Protein AF-A0A8X6V189-F1 (afdb_monomer_lite)

Foldseek 3Di:
DDDDPVVVVVVVVVCVVPVPDDDDDDDLVQDLVNCVVVPHDPVVNVVDPCNVPGGVLVVDPHNPGDDDD

Secondary structure (DSSP, 8-state):
-PPPHHHHHHHHHHHHH-TT-------GGG-HHHHHHTT--HHHHTT-HHHHH--GGGTSSS-------

Sequence (69 aa):
MDLKTFVQNRVAKIQELYPNLLWRHVPSDQNPADLVSRGVDPDKLLQQNLWFNGPTFLSGVMMTIPIEL

pLDDT: mean 87.48, std 12.8, range [40.41, 97.5]

Structure (mmCIF, N/CA/C/O backbone):
data_AF-A0A8X6V189-F1
#
_entry.id   AF-A0A8X6V189-F1
#
loop_
_atom_site.group_PDB
_atom_site.id
_atom_site.type_symbol
_atom_site.label_atom_id
_atom_site.label_alt_id
_atom_site.label_comp_id
_atom_site.label_asym_id
_atom_site.label_entity_id
_atom_site.label_seq_id
_atom_site.pdbx_PDB_ins_code
_atom_site.Cartn_x
_atom_site.Cartn_y
_atom_site.Cartn_z
_atom_site.occupancy
_atom_site.B_iso_or_equiv
_atom_site.auth_seq_id
_atom_site.auth_comp_id
_atom_site.auth_asym_id
_atom_site.auth_atom_id
_atom_site.pdbx_PDB_model_num
ATOM 1 N N . MET A 1 1 ? 19.448 1.917 3.924 1.00 53.72 1 MET A N 1
ATOM 2 C CA . MET A 1 1 ? 19.030 1.013 2.835 1.00 53.72 1 MET A CA 1
ATOM 3 C C . MET A 1 1 ? 18.702 1.907 1.659 1.00 53.72 1 MET A C 1
ATOM 5 O O . MET A 1 1 ? 17.780 2.704 1.779 1.00 53.72 1 MET A O 1
ATOM 9 N N . ASP A 1 2 ? 19.503 1.864 0.599 1.00 83.50 2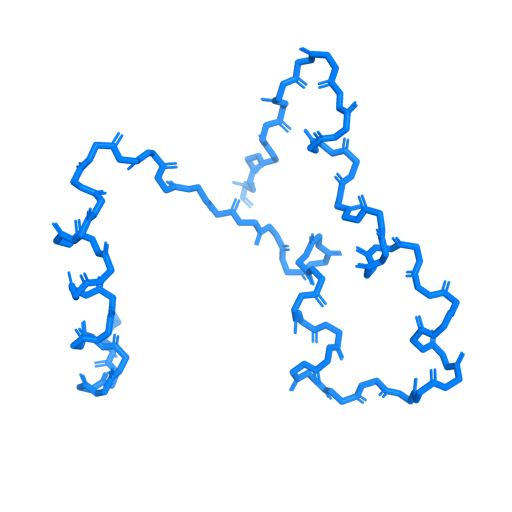 ASP A N 1
ATOM 10 C CA . ASP A 1 2 ? 19.317 2.762 -0.543 1.00 83.50 2 ASP A CA 1
ATOM 11 C C . ASP A 1 2 ? 18.213 2.230 -1.459 1.00 83.50 2 ASP A C 1
ATOM 13 O O . ASP A 1 2 ? 18.198 1.055 -1.834 1.00 83.50 2 ASP A O 1
ATOM 17 N N . LEU A 1 3 ? 17.254 3.093 -1.797 1.00 88.62 3 LEU A N 1
ATOM 18 C CA . LEU A 1 3 ? 16.212 2.770 -2.765 1.00 88.62 3 LEU A CA 1
ATOM 19 C C . LEU A 1 3 ? 16.814 2.736 -4.173 1.00 88.62 3 LEU A C 1
ATOM 21 O O . LEU A 1 3 ? 17.682 3.537 -4.512 1.00 88.62 3 LEU A O 1
ATOM 25 N N . LYS A 1 4 ? 16.298 1.853 -5.037 1.00 95.12 4 LYS A N 1
ATOM 26 C CA . LYS A 1 4 ? 16.618 1.899 -6.473 1.00 95.12 4 LYS A CA 1
ATOM 27 C C . LYS A 1 4 ? 16.282 3.295 -7.016 1.00 95.12 4 LYS A C 1
ATOM 29 O O . LYS A 1 4 ? 15.215 3.816 -6.694 1.00 95.12 4 LYS A O 1
ATOM 34 N N . THR A 1 5 ? 17.119 3.852 -7.895 1.00 96.00 5 THR A N 1
ATOM 35 C CA . THR A 1 5 ? 16.976 5.221 -8.441 1.00 96.00 5 THR A CA 1
ATOM 36 C C . THR A 1 5 ? 15.560 5.535 -8.930 1.00 96.00 5 THR A C 1
ATOM 38 O O . THR A 1 5 ? 15.017 6.597 -8.651 1.00 96.00 5 THR A O 1
ATOM 41 N N . PHE A 1 6 ? 14.910 4.581 -9.601 1.00 94.69 6 PHE A N 1
ATOM 42 C CA . PHE A 1 6 ? 13.524 4.729 -10.047 1.00 94.69 6 PHE A CA 1
ATOM 43 C C . PHE A 1 6 ? 12.528 4.963 -8.898 1.00 94.69 6 PHE A C 1
ATOM 45 O O . PHE A 1 6 ? 11.649 5.817 -9.004 1.00 94.69 6 PHE A O 1
ATOM 52 N N . VAL A 1 7 ? 12.665 4.215 -7.800 1.00 94.69 7 VAL A N 1
ATOM 53 C CA . VAL A 1 7 ? 11.809 4.347 -6.614 1.00 94.69 7 VAL A CA 1
ATOM 54 C C . VAL A 1 7 ? 12.109 5.668 -5.914 1.00 94.69 7 VAL A C 1
ATOM 56 O O . VAL A 1 7 ? 11.182 6.407 -5.601 1.00 94.69 7 VAL A O 1
ATOM 59 N N . GLN A 1 8 ? 13.390 6.006 -5.753 1.00 95.50 8 GLN A N 1
ATOM 60 C CA . GLN A 1 8 ? 13.820 7.258 -5.133 1.00 95.50 8 GLN A CA 1
ATOM 61 C C . GLN A 1 8 ? 13.251 8.483 -5.862 1.00 95.50 8 GLN A C 1
ATOM 63 O O . GLN A 1 8 ? 12.629 9.335 -5.230 1.00 95.50 8 GLN A O 1
ATOM 68 N N . ASN A 1 9 ? 13.376 8.531 -7.192 1.00 97.06 9 ASN A N 1
ATOM 69 C CA . ASN A 1 9 ? 12.864 9.638 -8.003 1.00 97.06 9 ASN A CA 1
ATOM 70 C C . ASN A 1 9 ? 11.343 9.800 -7.868 1.00 97.06 9 ASN A C 1
ATOM 72 O O . ASN A 1 9 ? 10.835 10.919 -7.833 1.00 97.06 9 ASN A O 1
ATOM 76 N N . ARG A 1 10 ? 10.597 8.691 -7.772 1.00 96.19 10 ARG A N 1
ATOM 77 C CA . ARG A 1 10 ? 9.138 8.735 -7.595 1.00 96.19 10 ARG A CA 1
ATOM 78 C C . ARG A 1 10 ? 8.731 9.173 -6.196 1.00 96.19 10 ARG A C 1
ATOM 80 O O . ARG A 1 10 ? 7.822 9.987 -6.077 1.00 96.19 10 ARG A O 1
ATOM 87 N N . VAL A 1 11 ? 9.402 8.669 -5.162 1.00 94.44 11 VAL A N 1
ATOM 88 C CA . VAL A 1 11 ? 9.154 9.085 -3.775 1.00 94.44 11 VAL A CA 1
ATOM 89 C C . VAL A 1 11 ? 9.403 10.584 -3.626 1.00 94.44 11 VAL A C 1
ATOM 91 O O . VAL A 1 11 ? 8.521 11.286 -3.138 1.00 94.44 11 VAL A O 1
ATOM 94 N N . ALA A 1 12 ? 10.534 11.085 -4.137 1.00 94.94 12 ALA A N 1
ATOM 95 C CA . ALA A 1 12 ? 10.841 12.513 -4.135 1.00 94.94 12 ALA A CA 1
ATOM 96 C C . ALA A 1 12 ? 9.748 13.320 -4.848 1.00 94.94 12 ALA A C 1
ATOM 98 O O . ALA A 1 12 ? 9.208 14.265 -4.279 1.00 94.94 12 ALA A O 1
ATOM 99 N N . LYS A 1 13 ? 9.330 12.889 -6.048 1.00 97.50 13 LYS A N 1
ATOM 100 C CA . LYS A 1 13 ? 8.297 13.599 -6.808 1.00 97.50 13 LYS A CA 1
ATOM 101 C C . LYS A 1 13 ? 6.954 13.667 -6.079 1.00 97.50 13 LYS A C 1
ATOM 103 O O . LYS A 1 13 ? 6.279 14.690 -6.132 1.00 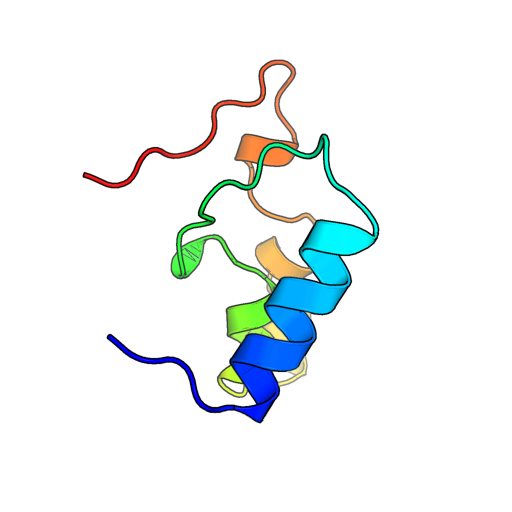97.50 13 LYS A O 1
ATOM 108 N N . ILE A 1 14 ? 6.554 12.585 -5.417 1.00 95.75 14 ILE A N 1
ATOM 109 C CA . ILE A 1 14 ? 5.305 12.532 -4.649 1.00 95.75 14 ILE A CA 1
ATOM 110 C C . ILE A 1 14 ? 5.389 13.455 -3.424 1.00 95.75 14 ILE A C 1
ATOM 112 O O . ILE A 1 14 ? 4.448 14.198 -3.158 1.00 95.75 14 ILE A O 1
ATOM 116 N N . GLN A 1 15 ? 6.513 13.448 -2.705 1.00 94.94 15 GLN A N 1
ATOM 117 C CA . GLN A 1 15 ? 6.718 14.313 -1.540 1.00 94.94 15 GLN A CA 1
ATOM 118 C C . GLN A 1 15 ? 6.768 15.801 -1.921 1.00 94.94 15 GLN A C 1
ATOM 120 O O . GLN A 1 15 ? 6.212 16.625 -1.200 1.00 94.94 15 GLN A O 1
ATOM 125 N N . GLU A 1 16 ? 7.347 16.146 -3.076 1.00 96.56 16 GLU A N 1
ATOM 126 C CA . GLU A 1 16 ? 7.324 17.510 -3.626 1.00 96.56 16 GLU A CA 1
ATOM 127 C C . GLU A 1 16 ? 5.906 18.001 -3.944 1.00 96.56 16 GLU A C 1
ATOM 129 O O . GLU A 1 16 ? 5.589 19.165 -3.711 1.00 96.56 16 GLU A O 1
ATOM 134 N N . LEU A 1 17 ? 5.049 17.129 -4.488 1.00 97.50 17 LEU A N 1
ATOM 135 C CA . LEU A 1 17 ? 3.660 17.474 -4.814 1.00 97.50 17 LEU A CA 1
ATOM 136 C C . LEU A 1 17 ? 2.802 17.685 -3.560 1.00 97.50 17 LEU A C 1
ATOM 138 O O . LEU A 1 17 ? 1.826 18.433 -3.605 1.00 97.50 17 LEU A O 1
ATOM 142 N N . TYR A 1 18 ? 3.168 17.045 -2.448 1.00 95.56 18 TYR A N 1
ATOM 143 C CA . TYR A 1 18 ? 2.403 17.065 -1.206 1.00 95.56 18 TYR A CA 1
ATOM 144 C C . TYR A 1 18 ? 3.301 17.299 0.023 1.00 95.56 18 TYR A C 1
ATOM 146 O O . TYR A 1 18 ? 3.429 16.415 0.878 1.00 95.56 18 TYR A O 1
ATOM 154 N N . PRO A 1 19 ? 3.890 18.502 0.162 1.00 92.81 19 PRO A N 1
ATOM 155 C CA . PRO A 1 19 ? 4.909 18.779 1.179 1.00 92.81 19 PRO A CA 1
ATOM 156 C C . PRO A 1 19 ? 4.375 18.750 2.619 1.00 92.81 19 PRO A C 1
ATOM 158 O O . PRO A 1 19 ? 5.144 18.578 3.558 1.00 92.81 19 PRO A O 1
ATOM 161 N N . ASN A 1 20 ? 3.058 18.897 2.797 1.00 95.00 20 ASN A N 1
ATOM 162 C CA . ASN A 1 20 ? 2.412 19.005 4.107 1.00 95.00 20 ASN A CA 1
ATOM 163 C C . ASN A 1 20 ? 1.630 17.742 4.511 1.00 95.00 20 ASN A C 1
ATOM 165 O O . ASN A 1 20 ? 0.862 17.782 5.472 1.00 95.00 20 ASN A O 1
ATOM 169 N N . LEU A 1 21 ? 1.770 16.630 3.779 1.00 92.75 21 LEU A N 1
ATOM 170 C CA . LEU A 1 21 ? 1.140 15.368 4.168 1.00 92.75 21 LEU A CA 1
ATOM 171 C C . LEU A 1 21 ? 1.961 14.649 5.238 1.00 92.75 21 LEU A C 1
ATOM 173 O O . LEU A 1 21 ? 3.176 14.490 5.125 1.00 92.75 21 LEU A O 1
ATOM 177 N N . LEU A 1 22 ? 1.262 14.141 6.252 1.00 89.12 22 LEU A N 1
ATOM 178 C CA . LEU A 1 22 ? 1.841 13.221 7.218 1.00 89.12 22 LEU A CA 1
ATOM 179 C C . LEU A 1 22 ? 1.797 11.799 6.652 1.00 89.12 22 LEU A C 1
ATOM 181 O O . LEU A 1 22 ? 0.758 11.141 6.665 1.00 89.12 22 LEU A O 1
ATOM 185 N N . TRP A 1 23 ? 2.943 11.325 6.177 1.00 87.44 23 TRP A N 1
ATOM 186 C CA . TRP A 1 23 ? 3.114 9.955 5.707 1.00 87.44 23 TRP A CA 1
ATOM 187 C C . TRP A 1 23 ? 3.187 9.001 6.898 1.00 87.44 23 TRP A C 1
ATOM 189 O O . TRP A 1 23 ? 3.977 9.213 7.818 1.00 87.44 23 TRP A O 1
ATOM 199 N N . ARG A 1 24 ? 2.366 7.949 6.892 1.00 87.19 24 ARG A N 1
ATOM 200 C CA . ARG A 1 24 ? 2.385 6.904 7.923 1.00 87.19 24 ARG A CA 1
ATOM 201 C C . ARG A 1 24 ? 2.546 5.535 7.278 1.00 87.19 24 ARG A C 1
ATOM 203 O O . ARG A 1 24 ? 2.065 5.309 6.170 1.00 87.19 24 ARG A O 1
ATOM 210 N N . HIS A 1 25 ? 3.234 4.643 7.983 1.00 87.44 25 HIS A N 1
ATOM 211 C CA . HIS A 1 25 ? 3.352 3.248 7.582 1.00 87.44 25 HIS A CA 1
ATOM 212 C C . HIS A 1 25 ? 1.995 2.550 7.720 1.00 87.44 25 HIS A C 1
ATOM 214 O O . HIS A 1 25 ? 1.277 2.776 8.696 1.00 87.44 25 HIS A O 1
ATOM 220 N N . VAL A 1 26 ? 1.663 1.706 6.745 1.00 88.56 26 VAL A N 1
ATOM 221 C CA . VAL A 1 26 ? 0.546 0.765 6.829 1.00 88.56 26 VAL A CA 1
ATOM 222 C C . VAL A 1 26 ? 1.155 -0.632 6.928 1.00 88.56 26 VAL A C 1
ATOM 224 O O . VAL A 1 26 ? 1.907 -0.995 6.022 1.00 88.56 26 VAL A O 1
ATOM 227 N N . PRO A 1 27 ? 0.847 -1.400 7.989 1.00 89.94 27 PRO A N 1
ATOM 228 C CA . PRO A 1 27 ? 1.255 -2.794 8.119 1.00 89.94 27 PRO A CA 1
ATOM 229 C C . PRO A 1 27 ? 0.966 -3.615 6.865 1.00 89.94 27 PRO A C 1
ATOM 231 O O . PRO A 1 27 ? -0.055 -3.411 6.205 1.00 89.94 27 PRO A O 1
ATOM 234 N N . SER A 1 28 ? 1.847 -4.560 6.535 1.00 90.00 28 SER A N 1
ATOM 235 C CA . SER A 1 28 ? 1.730 -5.345 5.292 1.00 90.00 28 SER A CA 1
ATOM 236 C C . SER A 1 28 ? 0.419 -6.141 5.217 1.00 90.00 28 SER A C 1
ATOM 238 O O . SER A 1 28 ? -0.190 -6.233 4.156 1.00 90.00 28 SER A O 1
ATOM 240 N N . ASP A 1 29 ? -0.048 -6.679 6.344 1.00 89.88 29 ASP A N 1
ATOM 241 C CA . ASP A 1 29 ? -1.316 -7.412 6.472 1.00 89.88 29 ASP A CA 1
ATOM 242 C C . ASP A 1 29 ? -2.554 -6.500 6.403 1.00 89.88 29 ASP A C 1
ATOM 244 O O . ASP A 1 29 ? -3.664 -6.974 6.168 1.00 89.88 29 ASP A O 1
ATOM 248 N N . GLN A 1 30 ? -2.361 -5.192 6.578 1.00 92.25 30 GLN A N 1
ATOM 249 C CA . GLN A 1 30 ? -3.394 -4.163 6.493 1.00 92.25 30 GLN A CA 1
ATOM 250 C C . GLN A 1 30 ? -3.322 -3.356 5.186 1.00 92.25 30 GLN A C 1
ATOM 252 O O . GLN A 1 30 ? -4.118 -2.434 5.006 1.00 92.25 30 GLN A O 1
ATOM 257 N N . ASN A 1 31 ? -2.388 -3.661 4.274 1.00 93.00 31 ASN A N 1
ATOM 258 C CA . ASN A 1 31 ? -2.230 -2.966 2.997 1.00 93.00 31 ASN A CA 1
ATOM 259 C C . ASN A 1 31 ? -3.007 -3.680 1.872 1.00 93.00 31 ASN A C 1
ATOM 261 O O . ASN A 1 31 ? -2.573 -4.730 1.396 1.00 93.00 31 ASN A O 1
ATOM 265 N N . PRO A 1 32 ? -4.102 -3.107 1.343 1.00 94.19 32 PRO A N 1
ATOM 266 C CA . PRO A 1 32 ? -4.845 -3.715 0.238 1.00 94.19 32 PRO A CA 1
ATOM 267 C C . PRO A 1 32 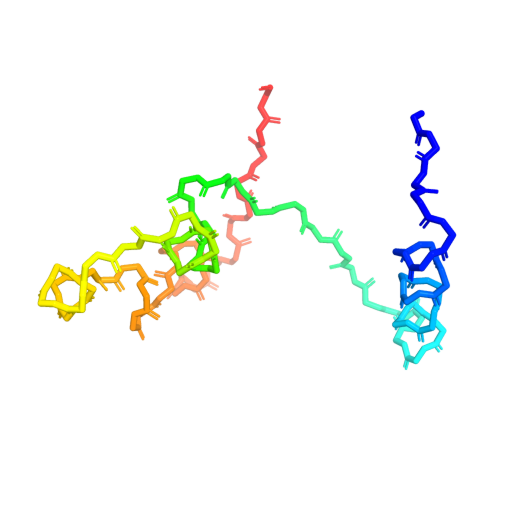? -3.988 -3.972 -1.010 1.00 94.19 32 PRO A C 1
ATOM 269 O O . PRO A 1 32 ? -4.191 -4.962 -1.713 1.00 94.19 32 PRO A O 1
ATOM 272 N N . ALA A 1 33 ? -3.001 -3.111 -1.283 1.00 93.25 33 ALA A N 1
ATOM 273 C CA . ALA A 1 33 ? -2.142 -3.240 -2.459 1.00 93.25 33 ALA A CA 1
ATOM 274 C C . ALA A 1 33 ? -1.205 -4.462 -2.392 1.00 93.25 33 ALA A C 1
ATOM 276 O O . ALA A 1 33 ? -0.774 -4.963 -3.438 1.00 93.25 33 ALA A O 1
ATOM 277 N N . ASP A 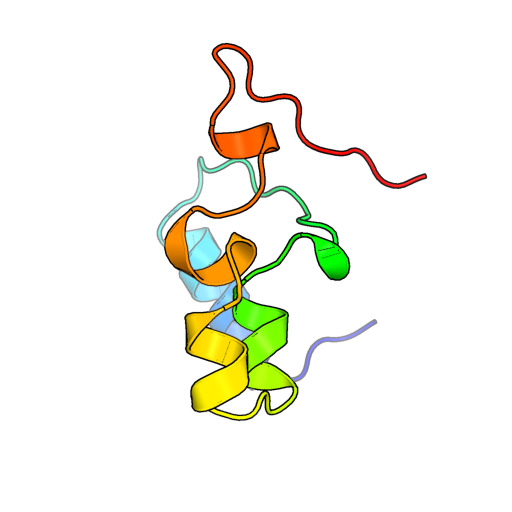1 34 ? -0.916 -4.979 -1.193 1.00 93.62 34 ASP A N 1
ATOM 278 C CA . ASP A 1 34 ? -0.107 -6.189 -1.018 1.00 93.62 34 ASP A CA 1
ATOM 279 C C . ASP A 1 34 ? -0.802 -7.420 -1.620 1.00 93.62 34 ASP A C 1
ATOM 281 O O . ASP A 1 34 ? -0.132 -8.261 -2.217 1.00 93.62 34 ASP A O 1
ATOM 285 N N . LEU A 1 35 ? -2.137 -7.504 -1.549 1.00 93.31 35 LEU A N 1
ATOM 286 C CA . LEU A 1 35 ? -2.905 -8.627 -2.104 1.00 93.31 35 LEU A CA 1
ATOM 287 C C . LEU A 1 35 ? -2.661 -8.784 -3.610 1.00 93.31 35 LEU A 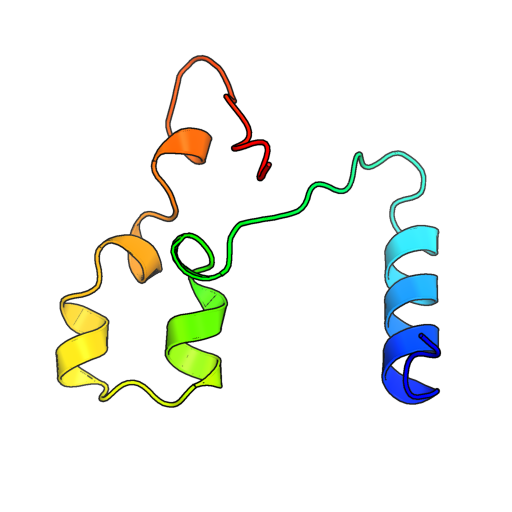C 1
ATOM 289 O O . LEU A 1 35 ? -2.345 -9.871 -4.092 1.00 93.31 35 LEU A O 1
ATOM 293 N N . VAL A 1 36 ? -2.772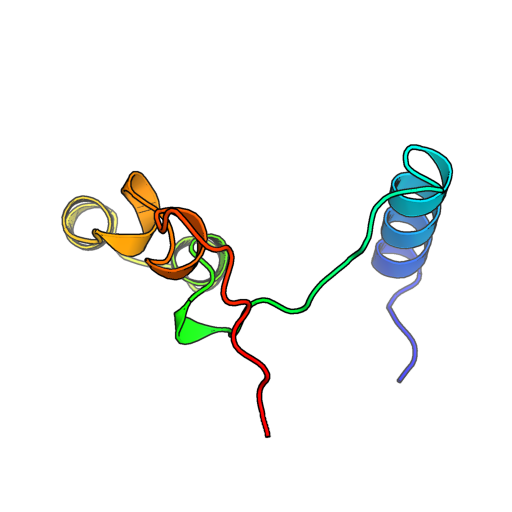 -7.685 -4.358 1.00 92.75 36 VAL A N 1
ATOM 294 C CA . VAL A 1 36 ? -2.632 -7.711 -5.819 1.00 92.75 36 VAL A CA 1
ATOM 295 C C . VAL A 1 36 ? -1.166 -7.798 -6.235 1.00 92.75 36 VAL A C 1
ATOM 297 O O . VAL A 1 36 ? -0.835 -8.558 -7.142 1.00 92.75 36 VAL A O 1
ATOM 300 N N . SER A 1 37 ? -0.265 -7.081 -5.557 1.00 93.12 37 SER A N 1
ATOM 301 C CA . SER A 1 37 ? 1.164 -7.095 -5.904 1.00 93.12 37 SER A CA 1
ATOM 302 C C . SER A 1 37 ? 1.855 -8.435 -5.620 1.00 93.12 37 SER A C 1
ATOM 304 O O . SER A 1 37 ? 2.826 -8.762 -6.303 1.00 93.12 37 SER A O 1
ATOM 306 N N . ARG A 1 38 ? 1.342 -9.239 -4.675 1.00 91.19 38 ARG A N 1
ATOM 307 C CA . ARG A 1 38 ? 1.812 -10.612 -4.407 1.00 91.19 38 ARG A CA 1
ATOM 308 C C . ARG A 1 38 ? 1.185 -11.672 -5.316 1.00 91.19 38 ARG A C 1
ATOM 310 O O . ARG A 1 38 ? 1.685 -12.792 -5.345 1.00 91.19 38 ARG A O 1
ATOM 317 N N . GLY A 1 39 ? 0.131 -11.330 -6.057 1.00 91.06 39 GLY A N 1
ATOM 318 C CA . GLY A 1 39 ? -0.551 -12.246 -6.972 1.00 91.06 39 GLY A CA 1
ATOM 319 C C . GLY A 1 39 ? -1.626 -13.090 -6.290 1.00 91.06 39 GLY A C 1
ATOM 320 O O . GLY A 1 39 ? -1.477 -14.300 -6.135 1.00 91.06 39 GLY A O 1
ATOM 321 N N . VAL A 1 40 ? -2.726 -12.451 -5.890 1.00 94.12 40 VAL A N 1
ATOM 322 C CA . VAL A 1 40 ? -3.943 -13.141 -5.442 1.00 94.12 40 VAL A CA 1
ATOM 323 C C . VAL A 1 40 ? -4.796 -13.592 -6.632 1.00 94.12 40 VAL A C 1
ATOM 325 O O . VAL A 1 40 ? -4.911 -12.893 -7.638 1.00 94.12 40 VAL A O 1
ATOM 328 N N . ASP A 1 41 ? -5.406 -14.769 -6.503 1.00 96.38 41 ASP A N 1
ATOM 329 C CA . ASP A 1 41 ? -6.389 -15.273 -7.461 1.00 96.38 41 ASP A CA 1
ATOM 330 C C . ASP A 1 41 ? -7.620 -14.336 -7.535 1.00 96.38 41 ASP A C 1
ATOM 332 O O . ASP A 1 41 ? -8.087 -13.894 -6.479 1.00 96.38 41 ASP A O 1
ATOM 336 N N . PRO A 1 42 ? -8.159 -14.021 -8.731 1.00 94.62 42 PRO A N 1
ATOM 337 C CA . PRO A 1 42 ? -9.288 -13.100 -8.870 1.00 94.62 42 PRO A CA 1
ATOM 338 C C . PRO A 1 42 ? -10.526 -13.496 -8.059 1.00 94.62 42 PRO A C 1
ATOM 340 O O . PRO A 1 42 ? -11.128 -12.633 -7.420 1.00 94.62 42 PRO A O 1
ATOM 343 N N . ASP A 1 43 ? -10.874 -14.783 -8.007 1.00 96.88 43 ASP A N 1
ATOM 344 C CA . ASP A 1 43 ? -12.051 -15.248 -7.267 1.00 96.88 43 ASP A CA 1
ATOM 345 C C . ASP A 1 43 ? -11.831 -15.111 -5.758 1.00 96.88 43 ASP A C 1
ATOM 347 O O . ASP A 1 43 ? -12.745 -14.763 -5.006 1.00 96.88 43 ASP A O 1
ATOM 351 N N . LYS A 1 44 ? -10.588 -15.304 -5.303 1.00 95.50 44 LYS A N 1
ATOM 352 C CA . LYS A 1 44 ? -10.211 -15.034 -3.909 1.00 95.50 44 LYS A CA 1
ATOM 353 C C . LYS A 1 44 ? -10.198 -13.544 -3.597 1.00 95.50 44 LYS A C 1
ATOM 355 O O . LYS A 1 44 ? -10.563 -13.181 -2.481 1.00 95.50 44 LYS A O 1
ATOM 360 N N . LEU A 1 45 ? -9.796 -12.690 -4.542 1.00 95.62 45 LEU A N 1
ATOM 361 C CA . LEU A 1 45 ? -9.794 -11.236 -4.368 1.00 95.62 45 LEU A CA 1
ATOM 362 C C . LEU A 1 45 ? -11.210 -10.708 -4.137 1.00 95.62 45 LEU A C 1
ATOM 364 O O . LEU A 1 45 ? -11.397 -9.871 -3.259 1.00 95.62 45 LEU A O 1
ATOM 368 N N . LEU A 1 46 ? -12.207 -11.242 -4.854 1.00 95.81 46 LEU A N 1
ATOM 369 C CA . LEU A 1 46 ? -13.621 -10.888 -4.669 1.00 95.81 46 LEU A CA 1
ATOM 370 C C . LEU A 1 46 ? -14.120 -11.135 -3.234 1.00 95.81 46 LEU A C 1
ATOM 372 O O . LEU A 1 46 ? -15.067 -10.491 -2.793 1.00 95.81 46 LEU A O 1
ATOM 376 N N . GLN A 1 47 ? -13.465 -12.031 -2.493 1.00 95.50 47 GLN A N 1
ATOM 377 C CA . GLN A 1 47 ? -13.783 -12.348 -1.100 1.00 95.50 47 GLN A CA 1
ATOM 378 C C . GLN A 1 47 ? -12.964 -11.523 -0.088 1.00 95.50 47 GLN A C 1
ATOM 380 O O . GLN A 1 47 ? -13.200 -11.619 1.117 1.00 95.50 47 GLN A O 1
ATOM 385 N N . GLN A 1 48 ? -11.999 -10.709 -0.535 1.00 94.69 48 GLN A N 1
ATOM 386 C CA . GLN A 1 48 ? -11.143 -9.922 0.354 1.00 94.69 48 GLN A CA 1
ATOM 387 C C . GLN A 1 48 ? -11.824 -8.625 0.784 1.00 94.69 48 GLN A C 1
ATOM 389 O O . GLN A 1 48 ? -11.787 -7.616 0.080 1.00 94.69 48 GLN A O 1
ATOM 394 N N . ASN A 1 49 ? -12.357 -8.612 2.007 1.00 93.69 49 ASN A N 1
ATOM 395 C CA . ASN A 1 49 ? -12.917 -7.399 2.604 1.00 93.69 49 ASN A CA 1
ATOM 396 C C . ASN A 1 49 ? -11.899 -6.244 2.650 1.00 93.69 49 ASN A C 1
ATOM 398 O O . ASN A 1 49 ? -12.263 -5.099 2.396 1.00 93.69 49 ASN A O 1
ATOM 402 N N . LEU A 1 50 ? -10.625 -6.554 2.923 1.00 93.69 50 LEU A N 1
ATOM 403 C CA . LEU A 1 50 ? -9.538 -5.573 2.973 1.00 93.69 50 LEU A CA 1
ATOM 404 C C . LEU A 1 50 ? -9.382 -4.806 1.650 1.00 93.69 50 LEU A C 1
ATOM 406 O O . LEU A 1 50 ? -9.108 -3.611 1.676 1.00 93.69 50 LEU A O 1
ATOM 410 N N . TRP A 1 51 ? -9.583 -5.461 0.502 1.00 94.38 51 TRP A N 1
ATOM 411 C CA . TRP A 1 51 ? -9.456 -4.813 -0.806 1.00 94.38 51 TRP A CA 1
ATOM 412 C C . TRP A 1 51 ? -10.544 -3.767 -1.047 1.00 94.38 51 TRP A C 1
ATOM 414 O O . TRP A 1 51 ? -10.252 -2.650 -1.468 1.00 94.38 51 TRP A O 1
ATOM 424 N N . PHE A 1 52 ? -11.795 -4.125 -0.759 1.00 93.69 52 PHE A N 1
ATOM 425 C CA . PHE A 1 52 ? -12.945 -3.280 -1.078 1.00 93.69 52 PHE A CA 1
ATOM 426 C C . PHE A 1 52 ? -13.254 -2.235 -0.007 1.00 93.69 52 PHE A C 1
ATOM 428 O O . PHE A 1 52 ? -13.737 -1.157 -0.340 1.00 93.69 52 PHE A O 1
ATOM 435 N N . ASN A 1 53 ? -12.976 -2.538 1.262 1.00 92.38 53 ASN A N 1
ATOM 436 C CA . ASN A 1 53 ? -13.340 -1.679 2.391 1.00 92.38 53 ASN A CA 1
ATOM 437 C C . ASN A 1 53 ? -12.130 -1.028 3.072 1.00 92.38 53 ASN A C 1
ATOM 439 O O . ASN A 1 53 ? -12.298 -0.131 3.897 1.00 92.38 53 ASN A O 1
ATOM 443 N N . GLY A 1 54 ? -10.913 -1.450 2.722 1.00 91.31 54 GLY A N 1
ATOM 444 C CA . GLY A 1 54 ? -9.698 -0.996 3.381 1.00 91.31 54 GLY A CA 1
ATOM 445 C C . GLY A 1 54 ? -9.553 -1.532 4.812 1.00 91.31 54 GLY A C 1
ATOM 446 O O . GLY A 1 54 ? -10.380 -2.313 5.297 1.00 91.31 54 GLY A O 1
ATOM 447 N N . PRO A 1 55 ? -8.466 -1.149 5.498 1.00 91.12 55 PRO A N 1
ATOM 448 C CA . PRO A 1 55 ? -8.233 -1.550 6.874 1.00 91.12 55 PRO A CA 1
ATOM 449 C C . PRO A 1 55 ? -9.152 -0.803 7.845 1.00 91.12 55 PRO A C 1
ATOM 451 O O . PRO A 1 55 ? -9.466 0.379 7.680 1.00 91.12 55 PRO A O 1
ATOM 454 N N . THR A 1 56 ? -9.548 -1.487 8.917 1.00 87.62 56 THR A N 1
ATOM 455 C CA . THR A 1 56 ? -10.552 -0.997 9.876 1.00 87.62 56 THR A CA 1
ATOM 456 C C . THR A 1 56 ? -10.150 0.310 10.557 1.00 87.62 56 THR A C 1
ATOM 458 O O . THR A 1 56 ? -11.017 1.133 10.855 1.00 87.62 56 THR A O 1
ATOM 461 N N . PHE A 1 57 ? -8.852 0.569 10.734 1.00 85.06 57 PHE A N 1
ATOM 462 C CA . PHE A 1 57 ? -8.363 1.809 11.341 1.00 85.06 57 PHE A CA 1
ATOM 463 C C . PHE A 1 57 ? -8.654 3.074 10.515 1.00 85.06 57 PHE A C 1
ATOM 465 O O . PHE A 1 57 ? -8.595 4.176 11.060 1.00 85.06 57 PHE A O 1
ATOM 472 N N . LEU A 1 58 ? -8.982 2.938 9.224 1.00 85.69 58 LEU A N 1
ATOM 473 C CA . LEU A 1 58 ? -9.428 4.053 8.381 1.00 85.69 58 LEU A CA 1
ATOM 474 C C . LEU A 1 58 ? -10.940 4.307 8.472 1.00 85.69 58 LEU A C 1
ATOM 476 O O . LEU A 1 58 ? -11.391 5.393 8.125 1.00 85.69 58 LEU A O 1
ATOM 480 N N . SER A 1 59 ? -11.717 3.331 8.948 1.00 81.38 59 SER A N 1
ATOM 481 C CA . SER A 1 59 ? -13.181 3.429 9.080 1.00 81.38 59 SER A CA 1
ATOM 482 C C . SER A 1 59 ? -13.668 3.978 10.429 1.00 81.38 59 SER A C 1
ATOM 484 O O . SER A 1 59 ? -14.861 4.218 10.606 1.00 81.38 59 SER A O 1
ATOM 486 N N . GLY A 1 60 ? -12.769 4.164 11.400 1.00 70.25 60 GLY A N 1
ATOM 487 C CA . GLY A 1 60 ? -13.116 4.624 12.744 1.00 70.25 60 GLY A CA 1
ATOM 488 C C . GLY A 1 60 ? -13.327 6.138 12.845 1.00 70.25 60 GLY A C 1
ATOM 489 O O . GLY A 1 60 ? -12.678 6.917 12.154 1.00 70.25 60 GLY A O 1
ATOM 490 N N . VAL A 1 61 ? -14.179 6.563 13.790 1.00 64.19 61 VAL A N 1
ATOM 491 C CA . VAL A 1 61 ? -14.360 7.985 14.172 1.00 64.19 61 VAL A CA 1
ATOM 492 C C . VAL A 1 61 ? -13.041 8.608 14.652 1.00 64.19 61 VAL A C 1
ATOM 494 O O . VAL A 1 61 ? -12.818 9.806 14.497 1.00 64.19 61 VAL A O 1
ATOM 497 N N . MET A 1 62 ? -12.145 7.783 15.201 1.00 60.84 62 MET A N 1
ATOM 498 C CA . MET A 1 62 ? -10.762 8.148 15.483 1.00 60.84 62 MET A CA 1
ATOM 499 C C . MET A 1 62 ? -9.825 7.324 14.605 1.00 60.84 62 MET A C 1
ATOM 501 O O . MET A 1 62 ? -9.864 6.094 14.621 1.00 60.84 62 MET A O 1
ATOM 505 N N . MET A 1 63 ? -8.972 8.018 13.855 1.00 63.66 63 MET A N 1
ATOM 506 C CA . MET A 1 63 ? -7.935 7.418 13.021 1.00 63.66 63 MET A CA 1
ATOM 507 C C . MET A 1 63 ? -6.806 6.888 13.918 1.00 63.66 63 MET A C 1
ATOM 509 O O . MET A 1 63 ? -5.812 7.571 14.176 1.00 63.66 63 MET A O 1
ATOM 513 N N . THR A 1 64 ? -6.977 5.676 14.441 1.00 67.44 64 THR A N 1
ATOM 514 C CA . THR A 1 64 ? -5.970 5.003 15.272 1.00 67.44 64 THR A CA 1
ATOM 515 C C . THR A 1 64 ? -4.972 4.305 14.366 1.00 67.44 64 THR A C 1
ATOM 517 O O . THR A 1 64 ? -5.144 3.139 14.027 1.00 67.44 64 THR A O 1
ATOM 520 N N . ILE A 1 65 ? -3.942 5.021 13.921 1.00 66.06 65 ILE A N 1
ATOM 521 C CA . ILE A 1 65 ? -2.954 4.411 13.028 1.00 66.06 65 ILE A CA 1
ATOM 522 C C . ILE A 1 65 ? -2.197 3.315 13.786 1.00 66.06 65 ILE A C 1
ATOM 524 O O . ILE A 1 65 ? -1.652 3.614 14.853 1.00 66.06 65 ILE A O 1
ATOM 528 N N . PRO A 1 66 ? -2.163 2.076 13.261 1.00 62.47 66 PRO A N 1
ATOM 529 C CA . PRO A 1 66 ? -1.412 0.998 13.877 1.00 62.47 66 PRO A CA 1
ATOM 530 C C . PRO A 1 66 ? 0.062 1.396 13.925 1.00 62.47 66 PRO A C 1
ATOM 532 O O . PRO A 1 66 ? 0.701 1.627 12.899 1.00 62.47 66 PRO A O 1
ATOM 535 N N . ILE A 1 67 ? 0.577 1.542 15.141 1.00 57.06 67 ILE A N 1
ATOM 536 C CA . ILE A 1 67 ? 2.003 1.696 15.391 1.00 57.06 67 ILE A CA 1
ATOM 537 C C . ILE A 1 67 ? 2.531 0.264 15.450 1.00 57.06 67 ILE A C 1
ATOM 539 O O . ILE A 1 67 ? 2.138 -0.479 16.348 1.00 57.06 67 ILE A O 1
ATOM 543 N N . GLU A 1 68 ? 3.343 -0.156 14.482 1.00 54.31 68 GLU A N 1
ATOM 544 C CA . GLU A 1 68 ? 4.103 -1.395 14.663 1.00 54.31 68 GLU A CA 1
ATOM 545 C C . GLU A 1 68 ? 5.184 -1.160 15.727 1.00 54.31 68 GLU A C 1
ATOM 547 O O . GLU A 1 68 ? 5.849 -0.119 15.716 1.00 54.31 68 GLU A O 1
ATOM 552 N N . LEU A 1 69 ? 5.299 -2.108 16.663 1.00 40.41 69 LEU A N 1
ATOM 553 C CA . LEU A 1 69 ? 6.485 -2.311 17.499 1.00 40.41 69 LEU A CA 1
ATOM 554 C C . LEU A 1 69 ? 7.535 -3.085 16.702 1.00 40.41 69 LEU A C 1
ATOM 556 O O . LEU A 1 69 ? 7.127 -4.041 16.006 1.00 40.41 69 LEU A O 1
#

Radius of gyration: 14.95 Å; chains: 1; bounding box: 34×34×28 Å

Organism: Trichonephila clavipes (NCBI:txid2585209)